Protein AF-A0A6P1J3W9-F1 (afdb_monomer)

Mean predicted aligned error: 15.07 Å

Secondary structure (DSSP, 8-state):
----------------PPEEEEEEETTEEEEEEEETTEEEETTEEEPPP-PPP---------

Sequence (62 aa):
MSARLPQTERDLEEVELPVHFEWQSRFGMIKIDIVDGVAYVNGERVEPASAPLPSSSSSGEA

Radius of gyration: 22.0 Å; Cα contacts (8 Å, |Δi|>4): 51; chains: 1; bounding box: 52×36×57 Å

pLDDT: mean 74.5, std 16.94, range [42.5, 94.75]

Structure (mmCIF, N/CA/C/O backbone):
data_AF-A0A6P1J3W9-F1
#
_entry.id   AF-A0A6P1J3W9-F1
#
loop_
_atom_site.group_PDB
_atom_site.id
_atom_site.type_symbol
_atom_site.label_atom_id
_atom_site.label_alt_id
_atom_site.label_comp_id
_atom_site.label_asym_id
_atom_site.label_entity_id
_atom_site.label_seq_id
_atom_site.pdbx_PDB_ins_code
_atom_site.Cartn_x
_atom_site.Cartn_y
_atom_site.Cartn_z
_atom_site.occupancy
_atom_site.B_iso_or_equiv
_atom_site.auth_seq_id
_atom_site.auth_comp_id
_atom_site.auth_asym_id
_atom_site.auth_atom_id
_atom_site.pdbx_PDB_model_num
ATOM 1 N N . MET A 1 1 ? -14.686 24.544 44.722 1.00 42.50 1 MET A N 1
ATOM 2 C CA . MET A 1 1 ? -15.463 24.317 43.484 1.00 42.50 1 MET A CA 1
ATOM 3 C C . MET A 1 1 ? -14.477 23.933 42.391 1.00 42.50 1 MET A C 1
ATOM 5 O O . MET A 1 1 ? -13.889 24.814 41.783 1.00 42.50 1 MET A O 1
ATOM 9 N N . SER A 1 2 ? -14.202 22.638 42.224 1.00 44.16 2 SER A N 1
ATOM 10 C CA . SER A 1 2 ? -13.277 22.156 41.191 1.00 44.16 2 SER A CA 1
ATOM 11 C C . SER A 1 2 ? -14.046 21.995 39.886 1.00 44.16 2 SER A C 1
ATOM 13 O O . SER A 1 2 ? -14.995 21.215 39.825 1.00 44.16 2 SER A O 1
AT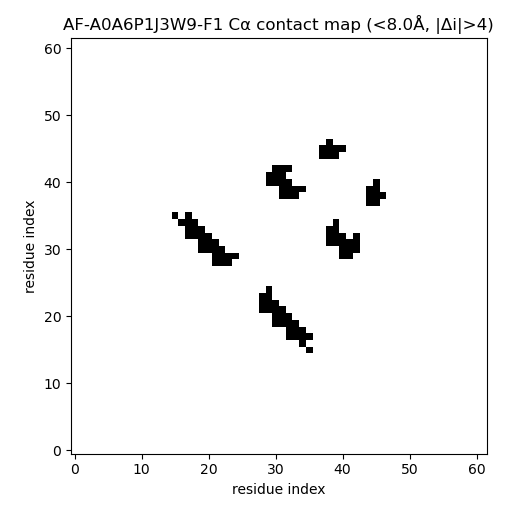OM 15 N N . ALA A 1 3 ? -13.671 22.761 38.864 1.00 48.16 3 ALA A N 1
ATOM 16 C CA . ALA A 1 3 ? -14.205 22.596 37.522 1.00 48.16 3 ALA A CA 1
ATOM 17 C C . ALA A 1 3 ? -13.735 21.243 36.976 1.00 48.16 3 ALA A C 1
ATOM 19 O O . ALA A 1 3 ? -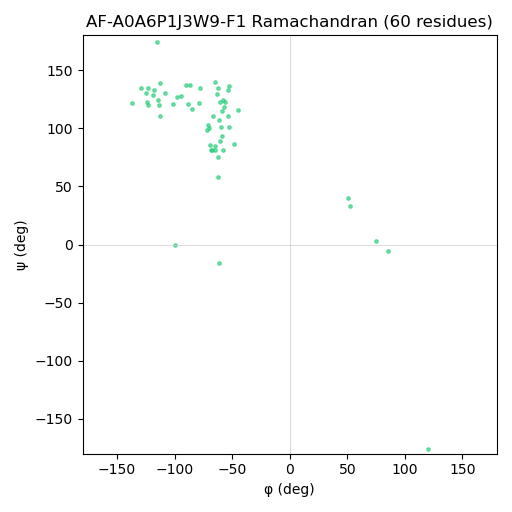12.547 21.037 36.727 1.00 48.16 3 ALA A O 1
ATOM 20 N N . ARG A 1 4 ? -14.670 20.303 36.828 1.00 53.25 4 ARG A N 1
ATOM 21 C CA . ARG A 1 4 ? -14.453 19.073 36.071 1.00 53.25 4 ARG A CA 1
ATOM 22 C C . ARG A 1 4 ? -14.422 19.489 34.602 1.00 53.25 4 ARG A C 1
ATOM 24 O O . ARG A 1 4 ? -15.469 19.748 34.016 1.00 53.25 4 ARG A O 1
ATOM 31 N N . LEU A 1 5 ? -13.224 19.651 34.043 1.00 62.78 5 LE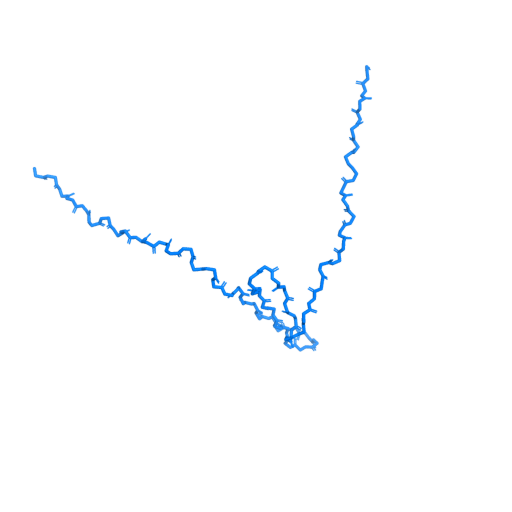U A N 1
ATOM 32 C CA . LEU A 1 5 ? -13.055 19.726 32.592 1.00 62.78 5 LEU A CA 1
ATOM 33 C C . LEU A 1 5 ? -13.746 18.488 31.996 1.00 62.78 5 LEU A C 1
ATOM 35 O O . LEU A 1 5 ? -13.587 17.406 32.573 1.00 62.78 5 LEU A O 1
ATOM 39 N N . PRO A 1 6 ? -14.521 18.607 30.903 1.00 53.06 6 PRO A N 1
ATOM 40 C CA . PRO A 1 6 ? -14.992 17.425 30.207 1.00 53.06 6 PRO A CA 1
ATOM 41 C C . PRO A 1 6 ? -13.742 16.693 29.731 1.00 53.06 6 PRO A C 1
ATOM 43 O O . PRO A 1 6 ? -13.026 17.166 28.848 1.00 53.06 6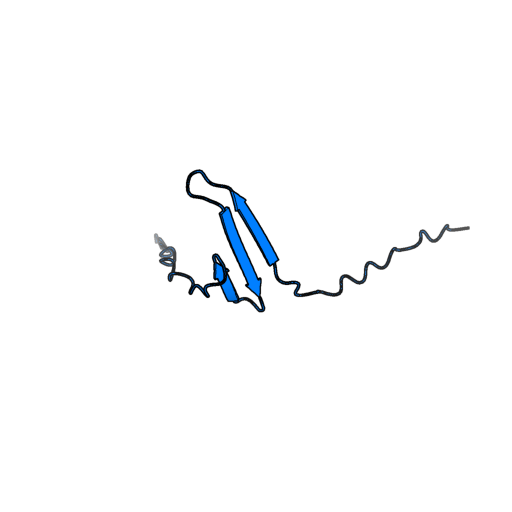 PRO A O 1
ATOM 46 N N . GLN A 1 7 ? -13.433 15.568 30.374 1.00 51.72 7 GLN A N 1
ATOM 47 C CA . GLN A 1 7 ? -12.603 14.565 29.743 1.00 51.72 7 GLN A CA 1
ATOM 48 C C . GLN A 1 7 ? -13.393 14.178 28.503 1.00 51.72 7 GLN A C 1
ATOM 50 O O . GLN A 1 7 ? -14.403 13.492 28.595 1.00 51.72 7 GLN A O 1
ATOM 55 N N . THR A 1 8 ? -12.994 14.718 27.354 1.00 58.09 8 THR A N 1
ATOM 56 C CA . THR A 1 8 ? -13.331 14.125 26.072 1.00 58.09 8 THR A CA 1
ATOM 57 C C . THR A 1 8 ? -12.708 12.741 26.121 1.00 58.09 8 THR A C 1
ATOM 59 O O . THR A 1 8 ? -11.532 12.565 25.808 1.00 58.09 8 THR A O 1
ATOM 62 N N . GLU A 1 9 ? -13.487 11.789 26.619 1.00 54.69 9 GLU A N 1
ATOM 63 C CA . GLU A 1 9 ? -13.328 10.361 26.433 1.00 54.69 9 GLU A CA 1
ATOM 64 C C . GLU A 1 9 ? -13.379 10.155 24.919 1.00 54.69 9 GLU A C 1
ATOM 66 O O . GLU A 1 9 ? -14.420 9.903 24.321 1.00 54.69 9 GLU A O 1
ATOM 71 N N . ARG A 1 10 ? -12.244 10.401 24.257 1.00 54.38 10 ARG A N 1
ATOM 72 C CA . ARG A 1 10 ? -11.984 9.816 22.956 1.00 54.38 10 ARG A CA 1
ATOM 73 C C . ARG A 1 10 ? -11.784 8.347 23.241 1.00 54.38 10 ARG A C 1
ATOM 75 O O . ARG A 1 10 ? -10.667 7.906 23.491 1.00 54.38 10 ARG A O 1
ATOM 82 N N . ASP A 1 11 ? -12.914 7.658 23.272 1.00 51.12 11 ASP A N 1
ATOM 83 C CA . ASP A 1 11 ? -13.037 6.278 22.855 1.00 51.12 11 ASP A CA 1
ATOM 84 C C . ASP A 1 11 ? -12.346 6.206 21.485 1.00 51.12 11 ASP A C 1
ATOM 86 O O . ASP A 1 11 ? -12.910 6.513 20.436 1.00 51.12 11 ASP A O 1
ATOM 90 N N . LEU A 1 12 ? -11.029 6.001 21.515 1.00 55.75 12 LEU A N 1
ATOM 91 C CA . LEU A 1 12 ? -10.316 5.411 20.405 1.00 55.75 12 LEU A CA 1
ATOM 92 C C . LEU A 1 12 ? -10.828 3.979 20.403 1.00 55.75 12 LEU A C 1
ATOM 94 O O . LEU A 1 12 ? -10.187 3.089 20.954 1.00 55.75 12 LEU A O 1
ATOM 98 N N . GLU A 1 13 ? -12.008 3.769 19.817 1.00 57.81 13 GLU A N 1
ATOM 99 C CA . GLU A 1 13 ? -12.231 2.526 19.104 1.00 57.81 13 GLU A CA 1
ATOM 100 C C . GLU A 1 13 ? -10.948 2.352 18.284 1.00 57.81 13 GLU A C 1
ATOM 102 O O . GLU A 1 13 ? -10.584 3.236 17.497 1.00 57.81 13 GLU A O 1
ATOM 107 N N . GLU A 1 14 ? -10.176 1.302 18.565 1.00 58.25 14 GLU A N 1
ATOM 108 C CA . GLU A 1 14 ? -9.156 0.810 17.648 1.00 58.25 14 GLU A CA 1
ATOM 109 C C . GLU A 1 14 ? -9.920 0.381 16.404 1.00 58.25 14 GLU A C 1
ATOM 111 O O . GLU A 1 14 ? -10.221 -0.786 16.180 1.00 58.25 14 GLU A O 1
ATOM 116 N N . VAL A 1 15 ? -10.356 1.365 15.627 1.00 56.53 15 VAL A N 1
ATOM 117 C CA . VAL A 1 15 ? -10.906 1.114 14.329 1.00 56.53 15 VAL A CA 1
ATOM 118 C C . VAL A 1 15 ? -9.672 0.701 13.554 1.00 56.53 15 VAL A C 1
ATOM 120 O O . VAL A 1 15 ? -8.830 1.542 13.223 1.00 56.53 15 VAL A O 1
ATOM 123 N N . GLU A 1 16 ? -9.531 -0.606 13.335 1.00 65.56 16 GLU A N 1
ATOM 124 C CA . GLU A 1 16 ? -8.641 -1.207 12.344 1.00 65.56 16 GLU A CA 1
ATOM 125 C C . GLU A 1 16 ? -9.105 -0.738 10.957 1.00 65.56 16 GLU A C 1
ATOM 127 O O . GLU A 1 16 ? -9.541 -1.507 10.103 1.00 65.56 16 GLU A O 1
ATOM 132 N N . LEU A 1 17 ? -9.128 0.581 10.754 1.00 66.19 17 LEU A N 1
ATOM 133 C CA . LEU A 1 17 ? -9.490 1.172 9.494 1.00 66.19 17 LEU A CA 1
ATOM 134 C C . LEU A 1 17 ? -8.428 0.748 8.503 1.00 66.19 17 LEU A C 1
ATOM 136 O O . LEU A 1 17 ? -7.233 0.768 8.828 1.00 66.19 17 LEU A O 1
ATOM 140 N N . PRO A 1 18 ? -8.851 0.423 7.279 1.00 73.50 18 PRO A N 1
ATOM 141 C CA . PRO A 1 18 ? -7.900 0.177 6.230 1.00 73.50 18 PRO A CA 1
ATOM 142 C C . PRO A 1 18 ? -7.004 1.408 6.084 1.00 73.50 18 PRO A C 1
ATOM 144 O O . PRO A 1 18 ? -7.485 2.530 5.889 1.00 73.50 18 PRO A O 1
ATOM 147 N N . VAL A 1 19 ? -5.695 1.207 6.223 1.00 87.12 19 VAL A N 1
ATOM 148 C CA . VAL A 1 19 ? -4.734 2.299 6.076 1.00 87.12 19 VAL A CA 1
ATOM 149 C C . VAL A 1 19 ? -4.555 2.538 4.587 1.00 87.12 19 VAL A C 1
ATOM 151 O O . VAL A 1 19 ? -4.179 1.630 3.848 1.00 87.12 19 VAL A O 1
ATOM 154 N N . HIS A 1 20 ? -4.842 3.755 4.147 1.00 90.38 20 HIS A N 1
ATOM 155 C CA . HIS A 1 20 ? -4.866 4.111 2.738 1.00 90.38 20 HIS A CA 1
ATOM 156 C C . HIS A 1 20 ? -3.830 5.196 2.436 1.00 90.38 20 HIS A C 1
ATOM 158 O O . HIS A 1 20 ? -3.799 6.239 3.093 1.00 90.38 20 HIS A O 1
ATOM 164 N N . PHE A 1 21 ? -2.994 4.953 1.428 1.00 91.38 21 PHE A N 1
ATOM 165 C CA . PHE A 1 21 ? -1.991 5.892 0.939 1.00 91.38 21 PHE A CA 1
ATOM 166 C C . PHE A 1 21 ? -2.102 6.051 -0.575 1.00 91.38 21 PHE A C 1
ATOM 168 O O . PHE A 1 21 ? -2.150 5.069 -1.315 1.00 91.38 21 PHE A O 1
ATOM 175 N N . GLU A 1 22 ? -2.052 7.293 -1.042 1.00 93.38 22 GLU A N 1
ATOM 176 C CA . GLU A 1 22 ? -1.965 7.616 -2.464 1.00 93.38 22 GLU A CA 1
ATOM 177 C C . GLU A 1 22 ? -0.730 8.465 -2.714 1.00 93.38 22 GLU A C 1
ATOM 179 O O . GLU A 1 22 ? -0.439 9.419 -1.987 1.00 93.38 22 GLU A O 1
ATOM 184 N N . TRP A 1 23 ? 0.012 8.114 -3.756 1.00 90.88 23 TRP A N 1
ATOM 185 C CA . TRP A 1 23 ? 1.209 8.830 -4.149 1.00 90.88 23 TRP A CA 1
ATOM 186 C C . TRP A 1 23 ? 1.264 9.009 -5.661 1.00 90.88 23 TRP A C 1
ATOM 188 O O . TRP A 1 23 ? 1.294 8.045 -6.425 1.00 90.88 23 TRP A O 1
ATOM 198 N N . GLN A 1 24 ? 1.330 10.263 -6.103 1.00 93.69 24 GLN A N 1
ATOM 199 C CA . GLN A 1 24 ? 1.530 10.601 -7.505 1.00 93.69 24 GLN A CA 1
ATOM 200 C C . GLN A 1 24 ? 3.029 10.687 -7.821 1.00 93.69 24 GLN A C 1
ATOM 202 O O . GLN A 1 24 ? 3.755 11.504 -7.254 1.00 93.69 24 GLN A O 1
ATOM 207 N N . SER A 1 25 ? 3.488 9.868 -8.767 1.00 89.56 25 SER A N 1
ATOM 208 C CA . SER A 1 25 ? 4.863 9.877 -9.272 1.00 89.56 25 SER A CA 1
ATOM 209 C C . SER A 1 25 ? 4.916 10.282 -10.751 1.00 89.56 25 SER A C 1
ATOM 211 O O . SER A 1 25 ? 3.892 10.374 -11.430 1.00 89.56 25 SER A O 1
ATOM 213 N N . ARG A 1 26 ? 6.128 10.444 -11.303 1.00 94.75 26 ARG A N 1
ATOM 214 C CA . ARG A 1 26 ? 6.328 10.644 -12.754 1.00 94.75 26 ARG A CA 1
ATOM 215 C C . ARG A 1 26 ? 5.848 9.466 -13.616 1.0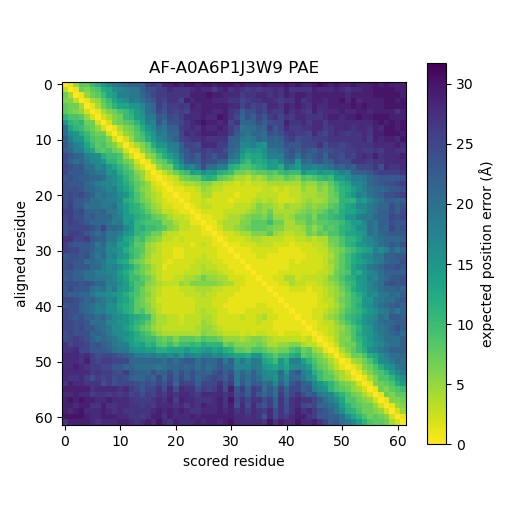0 94.75 26 ARG A C 1
ATOM 217 O O . ARG A 1 26 ? 5.730 9.616 -14.825 1.00 94.75 26 ARG A O 1
ATOM 224 N N . PHE A 1 27 ? 5.624 8.305 -13.003 1.00 89.19 27 PHE A N 1
ATOM 225 C CA . PHE A 1 27 ? 5.173 7.080 -13.661 1.00 89.19 27 PHE A CA 1
ATOM 226 C C . PHE A 1 27 ? 3.666 6.837 -13.501 1.00 89.19 27 PHE A C 1
ATOM 228 O O . PHE A 1 27 ? 3.158 5.847 -14.015 1.00 89.19 27 PHE A O 1
ATOM 235 N N . GLY A 1 28 ? 2.955 7.731 -12.807 1.00 92.25 28 GLY A N 1
ATOM 236 C CA . GLY A 1 28 ? 1.527 7.607 -12.525 1.00 92.25 28 GLY A CA 1
ATOM 237 C C . GLY A 1 28 ? 1.212 7.577 -11.032 1.00 92.25 28 GLY A C 1
ATOM 238 O O . GLY A 1 28 ? 2.096 7.756 -10.186 1.00 92.25 28 GLY A O 1
ATOM 239 N N . MET A 1 29 ? -0.073 7.383 -10.733 1.00 93.94 29 MET A N 1
ATOM 240 C CA . MET A 1 29 ? -0.595 7.252 -9.374 1.00 93.94 29 MET A CA 1
ATOM 241 C C . MET A 1 29 ? -0.319 5.848 -8.834 1.00 93.94 29 MET A C 1
ATOM 243 O O . MET A 1 29 ? -0.542 4.858 -9.529 1.00 93.94 29 MET A O 1
ATOM 247 N N . ILE A 1 30 ? 0.146 5.779 -7.593 1.00 93.94 30 ILE A N 1
ATOM 248 C CA . ILE A 1 30 ? 0.304 4.549 -6.826 1.00 93.94 30 ILE A CA 1
ATOM 249 C C . ILE A 1 30 ? -0.658 4.623 -5.648 1.00 93.94 30 ILE A C 1
ATOM 251 O O . ILE A 1 30 ? -0.606 5.567 -4.862 1.00 93.94 30 ILE A O 1
ATOM 255 N N . LYS A 1 31 ? -1.521 3.616 -5.533 1.00 94.19 31 LYS A N 1
ATOM 256 C CA . LYS A 1 31 ? -2.447 3.428 -4.419 1.00 94.19 31 LYS A CA 1
ATOM 257 C C . LYS A 1 31 ? -1.978 2.257 -3.568 1.00 94.19 31 LYS A C 1
ATOM 259 O O . LYS A 1 31 ? -1.702 1.193 -4.115 1.00 94.19 31 LYS A O 1
ATOM 264 N N . ILE A 1 32 ? -1.895 2.443 -2.257 1.00 92.81 32 ILE A N 1
ATOM 265 C CA . ILE A 1 32 ? -1.542 1.396 -1.299 1.00 92.81 32 ILE A CA 1
ATOM 266 C C . ILE A 1 32 ? -2.658 1.310 -0.262 1.00 92.81 32 ILE A C 1
ATOM 268 O O . ILE A 1 32 ? -2.965 2.300 0.397 1.00 92.81 32 ILE A O 1
ATOM 272 N N . ASP A 1 33 ? -3.244 0.127 -0.119 1.00 92.31 33 ASP A N 1
ATOM 273 C CA . ASP A 1 33 ? -4.273 -0.174 0.873 1.00 92.31 33 ASP A CA 1
ATOM 274 C C . ASP A 1 33 ? -3.751 -1.263 1.824 1.00 92.31 33 ASP A C 1
ATOM 276 O O . ASP A 1 33 ? -3.208 -2.271 1.372 1.00 92.31 33 ASP A O 1
ATOM 280 N N . ILE A 1 34 ? -3.907 -1.080 3.135 1.00 90.69 34 ILE A N 1
ATOM 281 C CA . ILE A 1 34 ? -3.609 -2.098 4.151 1.00 90.69 34 ILE A CA 1
ATOM 282 C C . ILE A 1 34 ? -4.928 -2.507 4.794 1.00 90.69 34 ILE A C 1
ATOM 284 O O . ILE A 1 34 ? -5.524 -1.706 5.505 1.00 90.69 34 ILE A O 1
ATOM 288 N N . VAL A 1 35 ? -5.377 -3.736 4.546 1.00 90.06 35 VAL A N 1
ATOM 289 C CA . VAL A 1 35 ? -6.649 -4.281 5.046 1.00 90.06 35 VAL A CA 1
ATOM 290 C C . VAL A 1 35 ? -6.344 -5.545 5.840 1.00 90.06 35 VAL A C 1
ATOM 292 O O . VAL A 1 35 ? -5.736 -6.459 5.285 1.00 90.06 35 VAL A O 1
ATOM 295 N N . ASP A 1 36 ? -6.699 -5.585 7.127 1.00 87.69 36 ASP A N 1
ATOM 296 C CA . ASP A 1 36 ? -6.435 -6.730 8.020 1.00 87.69 36 ASP A CA 1
ATOM 297 C C . ASP A 1 36 ? -4.960 -7.199 7.991 1.00 87.69 36 ASP A C 1
ATOM 299 O O . ASP A 1 36 ? -4.646 -8.388 7.932 1.00 87.69 36 ASP A O 1
ATOM 303 N N . GLY A 1 37 ? -4.020 -6.247 7.936 1.00 85.25 37 GLY A N 1
ATOM 304 C CA . GLY A 1 37 ? -2.579 -6.527 7.844 1.00 85.25 37 GLY A CA 1
ATOM 305 C C . GLY A 1 37 ? -2.085 -6.999 6.467 1.00 85.25 37 GLY A C 1
ATOM 306 O O . GLY A 1 37 ? -0.896 -7.277 6.306 1.00 85.25 37 GLY A O 1
ATOM 307 N N . VAL A 1 38 ? -2.956 -7.066 5.458 1.00 88.69 38 VAL A N 1
ATOM 308 C CA . VAL A 1 38 ? -2.609 -7.416 4.075 1.00 88.69 38 VAL A CA 1
ATOM 309 C C . VAL A 1 38 ? -2.446 -6.149 3.242 1.00 88.69 38 VAL A C 1
ATOM 311 O O . VAL A 1 38 ? -3.349 -5.319 3.177 1.00 88.69 38 VAL A O 1
ATOM 314 N N . ALA A 1 39 ? -1.301 -6.019 2.570 1.00 90.88 39 ALA A N 1
ATOM 315 C CA . ALA A 1 39 ? -1.030 -4.906 1.670 1.00 90.88 39 ALA A CA 1
ATOM 316 C C . ALA A 1 39 ? -1.545 -5.185 0.249 1.00 90.88 39 ALA A C 1
ATOM 318 O O . ALA A 1 39 ? -1.339 -6.267 -0.308 1.00 90.88 39 ALA A O 1
ATOM 319 N N . TYR A 1 40 ? -2.156 -4.171 -0.355 1.00 92.56 40 TYR A N 1
ATOM 320 C CA . TYR A 1 40 ? -2.584 -4.141 -1.747 1.00 92.56 40 TYR A CA 1
ATOM 321 C C . TYR A 1 40 ? -1.972 -2.921 -2.429 1.00 92.56 40 TYR A C 1
ATOM 323 O O . TYR A 1 40 ? -2.080 -1.809 -1.918 1.00 92.56 40 TYR A O 1
ATOM 331 N N . VAL A 1 41 ? -1.352 -3.106 -3.592 1.00 92.75 41 VAL A N 1
ATOM 332 C CA . VAL A 1 41 ? -0.804 -2.025 -4.417 1.00 92.75 41 VAL A CA 1
ATOM 333 C C . VAL A 1 41 ? -1.605 -1.961 -5.707 1.00 92.75 41 VAL A C 1
ATOM 335 O O . VAL A 1 41 ? -1.677 -2.933 -6.449 1.00 92.75 41 VAL A O 1
ATOM 338 N N . ASN A 1 42 ? -2.245 -0.822 -5.970 1.00 93.25 42 ASN A N 1
ATOM 339 C CA . ASN A 1 42 ? -3.160 -0.627 -7.098 1.00 93.25 42 ASN A CA 1
ATOM 340 C C . ASN A 1 42 ? -4.267 -1.699 -7.175 1.00 93.25 42 ASN A C 1
ATOM 342 O O . ASN A 1 42 ? -4.712 -2.068 -8.259 1.00 93.25 42 ASN A O 1
ATOM 346 N N . GLY A 1 43 ? -4.710 -2.195 -6.014 1.00 92.44 43 GLY A N 1
ATOM 347 C CA . GLY A 1 43 ? -5.717 -3.253 -5.892 1.00 92.44 43 GLY A CA 1
ATOM 348 C C . GLY A 1 43 ? -5.173 -4.683 -5.983 1.00 92.44 43 GLY A C 1
ATOM 349 O O . GLY A 1 43 ? -5.928 -5.623 -5.752 1.00 92.44 43 GLY A O 1
ATOM 350 N N . GLU A 1 44 ? -3.884 -4.873 -6.267 1.00 93.62 44 GLU A N 1
ATOM 351 C CA . GLU A 1 44 ? -3.252 -6.192 -6.302 1.00 93.62 44 GLU A CA 1
ATOM 352 C C . GLU A 1 44 ? -2.603 -6.518 -4.954 1.00 93.62 44 GLU A C 1
ATOM 354 O O . GLU A 1 44 ? -1.829 -5.724 -4.422 1.00 93.62 44 GLU A O 1
ATOM 359 N N . ARG A 1 45 ? -2.919 -7.686 -4.383 1.00 93.31 45 ARG A N 1
ATOM 360 C CA . ARG A 1 45 ? -2.320 -8.151 -3.123 1.00 93.31 45 ARG A CA 1
ATOM 361 C C . ARG A 1 45 ? -0.819 -8.358 -3.311 1.00 93.31 45 ARG A C 1
ATOM 363 O O . ARG A 1 45 ? -0.416 -9.092 -4.209 1.00 93.31 45 ARG A O 1
ATOM 370 N N . VAL A 1 46 ? -0.011 -7.790 -2.421 1.00 91.50 46 VAL A N 1
ATOM 371 C CA . VAL A 1 46 ? 1.445 -7.972 -2.427 1.00 91.50 46 VAL A CA 1
ATOM 372 C C . VAL A 1 46 ? 1.895 -8.751 -1.199 1.00 91.50 46 VAL A C 1
ATOM 374 O O . VAL A 1 46 ? 1.411 -8.531 -0.088 1.00 91.50 46 VAL A O 1
ATOM 377 N N . GLU A 1 47 ? 2.835 -9.672 -1.394 1.00 86.31 47 GLU A N 1
ATOM 378 C CA . GLU A 1 47 ? 3.518 -10.335 -0.285 1.00 86.31 47 GLU A CA 1
ATOM 379 C C . GLU A 1 47 ? 4.763 -9.526 0.097 1.00 86.31 47 GLU A C 1
ATOM 381 O O . GLU A 1 47 ? 5.481 -9.051 -0.791 1.00 86.31 47 GLU A O 1
A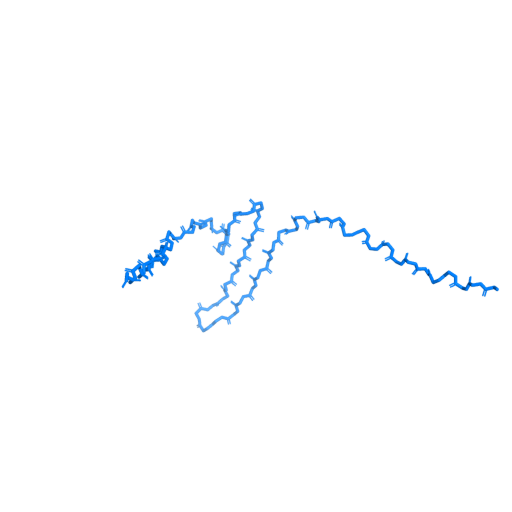TOM 386 N N . PRO A 1 48 ? 5.042 -9.335 1.399 1.00 76.19 48 PRO A N 1
ATOM 387 C CA . PRO A 1 48 ? 6.271 -8.685 1.814 1.00 76.19 48 PRO A CA 1
ATOM 388 C C . PRO A 1 48 ? 7.450 -9.519 1.317 1.00 76.19 48 PRO A C 1
ATOM 390 O O . PRO A 1 48 ? 7.571 -10.702 1.633 1.00 76.19 48 PRO A O 1
ATOM 393 N N . ALA A 1 49 ? 8.335 -8.898 0.538 1.00 76.81 49 ALA A N 1
ATOM 394 C CA . ALA A 1 49 ? 9.615 -9.513 0.238 1.00 76.81 49 ALA A CA 1
ATOM 395 C C . ALA A 1 49 ? 10.315 -9.778 1.575 1.00 76.81 49 ALA A C 1
ATOM 397 O O . ALA A 1 49 ? 10.458 -8.851 2.375 1.00 76.81 49 ALA A O 1
ATOM 398 N N . SER A 1 50 ? 10.714 -11.028 1.831 1.00 67.94 50 SER A N 1
ATOM 399 C CA . SER A 1 50 ? 11.505 -11.383 3.009 1.00 67.94 50 SER A CA 1
ATOM 400 C C . SER A 1 50 ? 12.729 -10.478 3.057 1.00 67.94 50 SER A C 1
ATOM 402 O O . SER A 1 50 ? 13.688 -10.676 2.310 1.00 67.94 50 SER A O 1
ATOM 404 N N . ALA A 1 51 ? 12.682 -9.445 3.896 1.00 67.38 51 ALA A N 1
A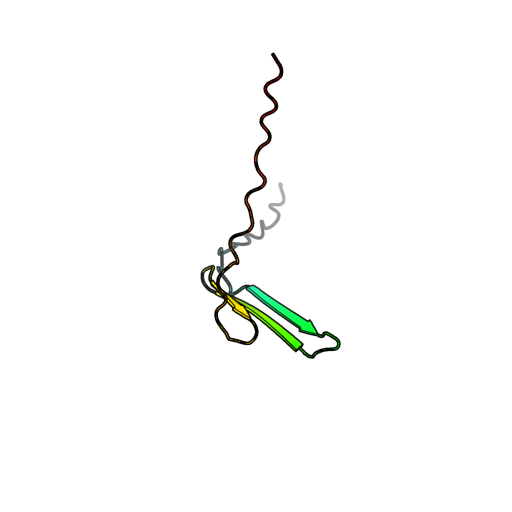TOM 405 C CA . ALA A 1 51 ? 13.837 -8.603 4.114 1.00 67.38 51 ALA A CA 1
ATOM 406 C C . ALA A 1 51 ? 14.935 -9.499 4.705 1.00 67.38 51 ALA A C 1
ATOM 408 O O . ALA A 1 51 ? 14.640 -10.298 5.602 1.00 67.38 51 ALA A O 1
ATOM 409 N N . PRO A 1 52 ? 16.187 -9.416 4.224 1.00 62.84 52 PRO A N 1
ATOM 410 C CA . PRO A 1 52 ? 17.282 -10.070 4.914 1.00 62.84 52 PRO A CA 1
ATOM 411 C C . PRO A 1 52 ? 17.310 -9.516 6.339 1.00 62.84 52 PRO A C 1
ATOM 413 O O . PRO A 1 52 ? 17.455 -8.310 6.544 1.00 62.84 52 PRO A O 1
ATOM 416 N N . LEU A 1 53 ? 17.107 -10.399 7.318 1.00 71.38 53 LEU A N 1
ATOM 417 C CA . LEU A 1 53 ? 17.276 -10.059 8.724 1.00 71.38 53 LEU A CA 1
ATOM 418 C C . LEU A 1 53 ? 18.683 -9.466 8.874 1.00 71.38 53 LEU A C 1
ATOM 420 O O . LEU A 1 53 ? 19.628 -10.054 8.334 1.00 71.38 53 LEU A O 1
ATOM 424 N N . PRO A 1 54 ? 18.861 -8.323 9.562 1.00 64.56 54 PRO A N 1
ATOM 425 C CA . PRO A 1 54 ? 20.201 -7.868 9.879 1.00 64.56 54 PRO A CA 1
ATOM 426 C C . PRO A 1 54 ? 20.848 -8.983 10.697 1.00 64.56 54 PRO A C 1
ATOM 428 O O . PRO A 1 54 ? 20.365 -9.322 11.777 1.00 64.56 54 PRO A O 1
ATOM 431 N N . SER A 1 55 ? 21.895 -9.606 10.155 1.00 60.38 55 SER A N 1
ATOM 432 C CA . SER A 1 55 ? 22.713 -10.538 10.916 1.00 60.38 55 SER A CA 1
ATOM 433 C C . SER A 1 55 ? 23.164 -9.795 12.163 1.00 60.38 55 SER A C 1
ATOM 435 O O . SER A 1 55 ? 23.946 -8.849 12.065 1.00 60.38 55 SER A O 1
ATOM 437 N N . SER A 1 56 ? 22.644 -10.183 13.327 1.00 58.16 56 SER A N 1
ATOM 438 C CA . SER A 1 56 ? 23.223 -9.789 14.601 1.00 58.16 56 SER A CA 1
ATOM 439 C C . SER A 1 56 ? 24.655 -10.304 14.598 1.00 58.16 56 SER A C 1
ATOM 441 O O . SER A 1 56 ? 24.911 -11.456 14.945 1.00 58.16 56 SER A O 1
ATOM 443 N N . SER A 1 57 ? 25.594 -9.461 14.172 1.00 56.38 57 SER A N 1
ATOM 444 C CA . SER A 1 57 ? 27.004 -9.608 14.496 1.00 56.38 57 SER A CA 1
ATOM 445 C C . SER A 1 57 ? 27.110 -9.422 16.001 1.00 56.38 57 SER A C 1
ATOM 447 O O . SER A 1 57 ? 27.389 -8.337 16.504 1.00 56.38 57 SER A O 1
ATOM 449 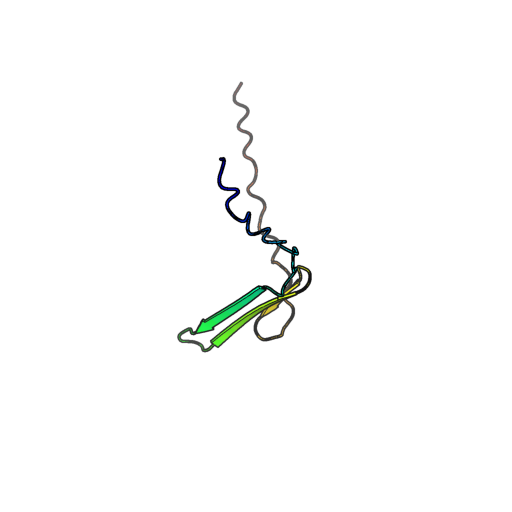N N . SER A 1 58 ? 26.817 -10.493 16.733 1.00 57.34 58 SER A N 1
ATOM 450 C CA . SER A 1 58 ? 27.250 -10.656 18.106 1.00 57.34 58 SER A CA 1
ATOM 451 C C . SER A 1 58 ? 28.765 -10.815 18.048 1.00 57.34 58 SER A C 1
ATOM 453 O O . SER A 1 58 ? 29.276 -11.933 18.041 1.00 57.34 58 SER A O 1
ATOM 455 N N . SER A 1 59 ? 29.487 -9.696 17.949 1.00 62.47 59 SER A N 1
ATOM 456 C CA . SER A 1 59 ? 30.900 -9.650 18.310 1.00 62.47 59 SER A CA 1
ATOM 457 C C . SER A 1 59 ? 30.979 -9.914 19.809 1.00 62.47 59 SER A C 1
ATOM 459 O O . SER A 1 59 ? 30.953 -8.999 20.625 1.00 62.47 59 SER A O 1
ATOM 461 N N . GLY A 1 60 ? 30.998 -11.196 20.167 1.00 63.38 60 GLY A N 1
ATOM 462 C CA . GLY A 1 60 ? 31.608 -11.630 21.407 1.00 63.38 60 GLY A CA 1
ATOM 463 C C . GLY A 1 60 ? 33.106 -11.443 21.236 1.00 63.38 60 GLY A C 1
ATOM 464 O O . GLY A 1 60 ? 33.746 -12.249 20.565 1.00 63.38 60 GLY A O 1
ATOM 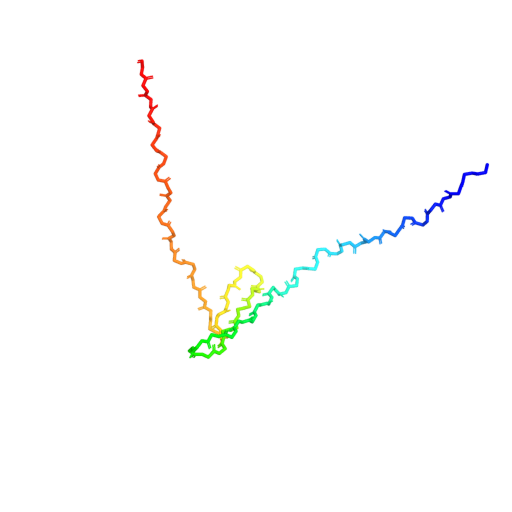465 N N . GLU A 1 61 ? 33.642 -10.360 21.783 1.00 58.06 61 GLU A N 1
ATOM 466 C CA . GLU A 1 61 ? 35.074 -10.244 22.023 1.00 58.06 61 GLU A CA 1
ATOM 467 C C . GLU A 1 61 ? 35.296 -10.514 23.512 1.00 58.06 61 GLU A C 1
ATOM 469 O O . GLU A 1 61 ? 34.639 -9.921 24.372 1.00 58.06 61 GLU A O 1
ATOM 474 N N . ALA A 1 62 ? 36.105 -11.543 23.751 1.00 59.53 62 ALA A N 1
ATOM 475 C CA . ALA A 1 62 ? 36.469 -12.097 25.045 1.00 59.53 62 ALA A CA 1
ATOM 476 C C . ALA A 1 62 ? 37.616 -11.313 25.691 1.00 59.53 62 ALA A C 1
ATOM 478 O O . ALA A 1 62 ? 38.408 -10.704 24.937 1.00 59.53 62 ALA A O 1
#

Solvent-accessible surface area (backbone atoms only — not comparable to full-atom values): 4369 Å² total; per-residue (Å²): 135,83,82,78,71,83,75,78,77,73,76,71,69,84,68,83,61,64,48,74,48,79,47,82,51,100,89,45,78,44,39,38,40,33,51,97,89,42,43,21,51,74,82,43,79,54,78,80,73,84,69,81,72,79,78,78,80,76,78,80,79,132

Nearest PDB structures (foldseek):
  1m1h-assembly1_A  TM=6.445E-01  e=1.374E+00  Aquifex aeolicus
  7m4s-assembly1_D  TM=6.209E-01  e=2.946E+00  Nostoc sp. PCC 7120 = FACHB-418
  7m4s-assembly2_C  TM=6.029E-01  e=2.946E+00  Nostoc sp. PCC 7120 = FACHB-418
  5ks8-assembly1_D  TM=3.842E-01  e=1.290E+00  Methylobacillus flagellatus KT
  8pz3-assembly1_A  TM=4.901E-01  e=6.728E+00  Burkholderia pseudomallei

Foldseek 3Di:
DDDPDPPPPPPPPVPQPWDWDWDQDPVGIWIWTQHPNWIDIVNHTDDPDPDPDPPPPPPPDD